Protein AF-X0Z2T3-F1 (afdb_monomer_lite)

pLDDT: mean 87.44, std 9.79, range [58.34, 98.25]

Structure (mmCIF, N/CA/C/O backbone):
data_AF-X0Z2T3-F1
#
_entry.id   AF-X0Z2T3-F1
#
loop_
_atom_site.group_PDB
_atom_site.id
_atom_site.type_symbol
_atom_site.label_atom_id
_atom_site.label_alt_id
_atom_site.label_comp_id
_atom_site.label_asym_id
_atom_site.label_entity_id
_atom_site.label_seq_id
_atom_site.pdbx_PDB_ins_code
_atom_site.Cartn_x
_atom_site.Cartn_y
_atom_site.Cartn_z
_atom_site.occupancy
_atom_site.B_iso_or_equiv
_atom_site.auth_seq_id
_atom_site.auth_comp_id
_atom_site.auth_asym_id
_atom_site.auth_atom_id
_atom_site.pdbx_PDB_model_num
ATOM 1 N N . MET A 1 1 ? -7.473 -2.902 18.446 1.00 95.62 1 MET A N 1
ATOM 2 C CA . MET A 1 1 ? -6.682 -1.845 17.775 1.00 95.62 1 MET A CA 1
ATOM 3 C C . MET A 1 1 ? -7.451 -1.336 16.570 1.00 95.62 1 MET A C 1
ATOM 5 O O . MET A 1 1 ? -8.272 -2.078 16.034 1.00 95.62 1 MET A O 1
ATOM 9 N N . ARG A 1 2 ? -7.190 -0.101 16.152 1.00 97.69 2 ARG A N 1
ATOM 10 C CA . ARG A 1 2 ? -7.577 0.444 14.850 1.00 97.69 2 ARG A CA 1
ATOM 11 C C . ARG A 1 2 ? -6.472 0.128 13.848 1.00 97.69 2 ARG A C 1
ATOM 13 O O . ARG A 1 2 ? -5.344 0.575 14.030 1.00 97.69 2 ARG A O 1
ATOM 20 N N . ILE A 1 3 ? -6.790 -0.625 12.803 1.00 98.00 3 ILE A N 1
ATOM 21 C CA . ILE A 1 3 ? -5.827 -1.059 11.787 1.00 98.00 3 ILE A CA 1
ATOM 22 C C . ILE A 1 3 ? -6.248 -0.506 10.432 1.00 98.00 3 ILE A C 1
ATOM 24 O O . ILE A 1 3 ? -7.386 -0.692 10.007 1.00 98.00 3 ILE A O 1
ATOM 28 N N . TYR A 1 4 ? -5.328 0.156 9.742 1.00 97.69 4 TYR A N 1
ATOM 29 C CA . TYR A 1 4 ? -5.507 0.581 8.360 1.00 97.69 4 TYR A CA 1
ATOM 30 C C . TYR A 1 4 ? -4.860 -0.435 7.417 1.00 97.69 4 TYR A C 1
ATOM 32 O O . TYR A 1 4 ? -3.706 -0.814 7.621 1.00 97.69 4 TYR A O 1
ATOM 40 N N . ILE A 1 5 ? -5.570 -0.836 6.363 1.00 97.06 5 ILE A N 1
ATOM 41 C CA . ILE A 1 5 ? -5.018 -1.654 5.275 1.00 97.06 5 ILE A CA 1
ATOM 42 C C . ILE A 1 5 ? -5.123 -0.873 3.966 1.00 97.06 5 ILE A C 1
ATOM 44 O O . ILE A 1 5 ? -6.210 -0.432 3.585 1.00 97.06 5 ILE A O 1
ATOM 48 N N . GLY A 1 6 ? -4.005 -0.722 3.264 1.00 95.50 6 GLY A N 1
ATOM 49 C CA . GLY A 1 6 ? -3.945 -0.126 1.931 1.00 95.50 6 GLY A CA 1
ATOM 50 C C . GLY A 1 6 ? -3.169 -0.989 0.941 1.00 95.50 6 GLY A C 1
ATOM 51 O O . GLY A 1 6 ? -2.522 -1.969 1.310 1.00 95.50 6 GLY A O 1
ATOM 52 N N . GLY A 1 7 ? -3.215 -0.593 -0.329 1.00 93.50 7 GLY A N 1
ATOM 53 C CA . GLY A 1 7 ? -2.545 -1.286 -1.424 1.00 93.50 7 GLY A CA 1
ATOM 54 C C . GLY A 1 7 ? -3.505 -1.719 -2.528 1.00 93.50 7 GLY A C 1
ATOM 55 O O . GLY A 1 7 ? -4.579 -1.134 -2.729 1.00 93.50 7 GLY A O 1
ATOM 56 N N . ASP A 1 8 ? -3.084 -2.742 -3.263 1.00 90.25 8 ASP A N 1
ATOM 57 C CA . ASP A 1 8 ? -3.800 -3.268 -4.419 1.00 90.25 8 ASP A CA 1
ATOM 58 C C . ASP A 1 8 ? -4.840 -4.342 -4.040 1.00 90.25 8 ASP A C 1
ATOM 60 O O . ASP A 1 8 ? -5.330 -4.416 -2.912 1.00 90.25 8 ASP A O 1
ATOM 64 N N . SER A 1 9 ? -5.210 -5.180 -5.006 1.00 87.94 9 SER A N 1
ATOM 65 C CA . SER A 1 9 ? -6.109 -6.315 -4.815 1.00 87.94 9 SER A CA 1
ATOM 66 C C . SER A 1 9 ? -5.721 -7.259 -3.675 1.00 87.94 9 SER A C 1
ATOM 68 O O . SER A 1 9 ? -6.614 -7.803 -3.034 1.00 87.94 9 SER A O 1
ATOM 70 N N . TRP A 1 10 ? -4.431 -7.450 -3.382 1.00 89.75 10 TRP A N 1
ATOM 71 C CA . TRP A 1 10 ? -4.002 -8.394 -2.342 1.00 89.75 10 TRP A CA 1
ATOM 72 C C . TRP A 1 10 ? -4.483 -7.985 -0.947 1.00 89.75 10 TRP A C 1
ATOM 74 O O . TRP A 1 10 ? -4.789 -8.844 -0.121 1.00 89.75 10 TRP A O 1
ATOM 84 N N . GLY A 1 11 ? -4.638 -6.681 -0.703 1.00 90.38 11 GLY A N 1
ATOM 85 C CA . GLY A 1 11 ? -5.207 -6.177 0.545 1.00 90.38 11 GLY A CA 1
ATOM 86 C C . GLY A 1 11 ? -6.725 -6.341 0.655 1.00 90.38 11 GLY A C 1
ATOM 87 O O . GLY A 1 11 ? -7.266 -6.166 1.743 1.00 90.38 11 GLY A O 1
ATOM 88 N N . GLN A 1 12 ? -7.431 -6.670 -0.433 1.00 88.19 12 GLN A N 1
ATOM 89 C CA . GLN A 1 12 ? -8.888 -6.863 -0.431 1.00 88.19 12 GLN A CA 1
ATOM 90 C C . GLN A 1 12 ? -9.332 -8.304 -0.151 1.00 88.19 12 GLN A C 1
ATOM 92 O O . GLN A 1 12 ? -10.519 -8.527 0.085 1.00 88.19 12 GLN A O 1
ATOM 97 N N . GLY A 1 13 ? -8.407 -9.265 -0.193 1.00 86.50 13 GLY A N 1
ATOM 98 C CA . GLY A 1 13 ? -8.746 -10.686 -0.214 1.00 86.50 13 GLY A CA 1
ATOM 99 C C . GLY A 1 13 ? -9.302 -11.129 -1.570 1.00 86.50 13 GLY A C 1
ATOM 100 O O . GLY A 1 13 ? -9.019 -10.511 -2.587 1.00 86.50 13 GLY A O 1
ATOM 101 N N . GLU A 1 14 ? -10.084 -12.203 -1.582 1.00 83.12 14 GLU A N 1
ATOM 102 C CA . GLU A 1 14 ? -10.762 -12.717 -2.773 1.00 83.12 14 GLU A CA 1
ATOM 103 C C . GLU A 1 14 ? -12.132 -12.048 -2.910 1.00 83.12 14 GLU A C 1
ATOM 105 O O . GLU A 1 14 ? -12.938 -12.051 -1.969 1.00 83.12 14 GLU A O 1
ATOM 110 N N . TRP A 1 15 ? -12.406 -11.479 -4.082 1.00 73.94 15 TRP A N 1
ATOM 111 C CA . TRP A 1 15 ? -13.695 -10.871 -4.396 1.00 73.94 15 TRP A CA 1
ATOM 112 C C . TRP A 1 15 ? -14.372 -11.622 -5.541 1.00 73.94 15 TRP A C 1
ATOM 114 O O . TRP A 1 15 ? -13.766 -11.938 -6.564 1.00 73.94 15 TRP A O 1
ATOM 124 N N . GLY A 1 16 ? -15.662 -11.891 -5.361 1.00 71.56 16 GLY A N 1
ATOM 125 C CA . GLY A 1 16 ? -16.493 -12.471 -6.402 1.00 71.56 16 GLY A CA 1
ATOM 126 C C . GLY A 1 16 ? -16.801 -11.481 -7.526 1.00 71.56 16 GLY A C 1
ATO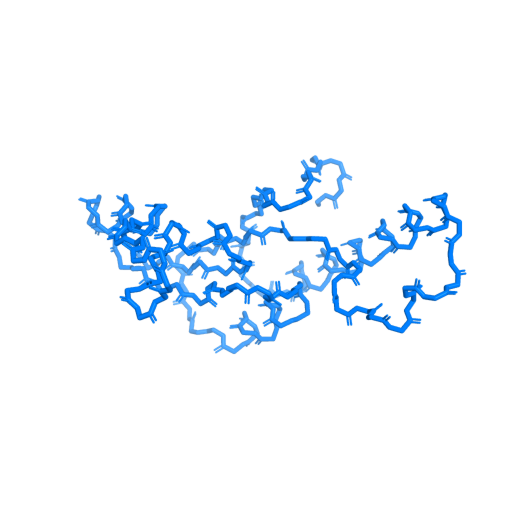M 127 O O . GLY A 1 16 ? -16.709 -10.263 -7.353 1.00 71.56 16 GLY A O 1
ATOM 128 N N . ASN A 1 17 ? -17.234 -12.016 -8.664 1.00 69.00 17 ASN A N 1
ATOM 129 C CA . ASN A 1 17 ? -17.932 -11.264 -9.702 1.00 69.00 17 ASN A CA 1
ATOM 130 C C . ASN A 1 17 ? -19.353 -11.838 -9.823 1.00 69.00 17 ASN A C 1
ATOM 132 O O . ASN A 1 17 ? -19.600 -12.658 -10.713 1.00 69.00 17 ASN A O 1
ATOM 136 N N . PRO A 1 18 ? -20.264 -11.486 -8.892 1.00 63.28 18 PRO A N 1
ATOM 137 C CA . PRO A 1 18 ? -21.595 -12.091 -8.827 1.00 63.28 18 PRO A CA 1
ATOM 138 C C . PRO A 1 18 ? -22.423 -11.819 -10.089 1.00 63.28 18 PRO A C 1
ATOM 140 O O . PRO A 1 18 ? -23.267 -12.634 -10.442 1.00 63.28 18 PRO A O 1
ATOM 143 N N . ASP A 1 19 ? -22.119 -10.728 -10.796 1.00 72.44 19 ASP A N 1
ATOM 144 C CA . ASP A 1 19 ? -22.798 -10.310 -12.024 1.00 72.44 19 ASP A CA 1
ATOM 145 C C . ASP A 1 19 ? -22.047 -10.745 -13.305 1.00 72.44 19 ASP A C 1
ATOM 147 O O . ASP A 1 19 ? -22.401 -10.343 -14.414 1.00 72.44 19 ASP A O 1
ATOM 151 N N . GLY A 1 20 ? -20.975 -11.537 -13.171 1.00 72.00 20 GLY A N 1
ATOM 152 C CA . GLY A 1 20 ? -20.149 -12.012 -14.283 1.00 72.00 20 GLY A CA 1
ATOM 153 C C . GLY A 1 20 ? -20.676 -13.289 -14.953 1.00 72.00 20 GLY A C 1
ATOM 154 O O . GLY A 1 20 ? -21.405 -14.054 -14.324 1.00 72.00 20 GLY A O 1
ATOM 155 N N . PRO A 1 21 ? -20.253 -13.578 -16.201 1.00 70.19 21 PRO A N 1
ATOM 156 C CA . PRO A 1 21 ? -20.703 -14.753 -16.959 1.00 70.19 21 PRO A CA 1
ATOM 157 C C . PRO A 1 21 ? -20.369 -16.095 -16.284 1.00 70.19 21 PRO A C 1
ATOM 159 O O . PRO A 1 21 ? -21.077 -17.071 -16.507 1.00 70.19 21 PRO A O 1
ATOM 162 N N . ASP A 1 22 ? -19.343 -16.121 -15.427 1.00 71.81 22 ASP A N 1
ATOM 163 C CA . ASP A 1 22 ? -18.898 -17.313 -14.694 1.00 71.81 22 ASP A CA 1
ATOM 164 C C . ASP A 1 22 ? -19.356 -17.339 -13.219 1.00 71.81 22 ASP A C 1
ATOM 166 O O . ASP A 1 22 ? -18.961 -18.237 -12.476 1.00 71.81 22 ASP A O 1
ATOM 170 N N . SER A 1 23 ? -20.150 -16.347 -12.778 1.00 63.16 23 SER A N 1
ATOM 171 C CA . SER A 1 23 ? -20.721 -16.205 -11.423 1.00 63.16 23 SER A CA 1
ATOM 172 C C . SER A 1 23 ? -19.827 -16.759 -10.297 1.00 63.16 23 SER A C 1
ATOM 174 O O . SER A 1 23 ? -20.212 -17.670 -9.562 1.00 63.16 23 SER A O 1
ATOM 176 N N . TYR A 1 24 ? -18.601 -16.246 -10.168 1.00 65.50 24 TYR A N 1
ATOM 177 C CA . TYR A 1 24 ? -17.711 -16.630 -9.071 1.00 65.50 24 TYR A CA 1
ATOM 178 C C . TYR A 1 24 ? -18.120 -15.864 -7.811 1.00 65.50 24 TYR A C 1
ATOM 180 O O . TYR A 1 24 ? -18.014 -14.639 -7.770 1.00 65.50 24 TYR A O 1
ATOM 188 N N . SER A 1 25 ? -18.614 -16.572 -6.794 1.00 66.25 25 SER A N 1
ATOM 189 C CA . SER A 1 25 ? -19.219 -15.971 -5.597 1.00 66.25 25 SER A CA 1
ATOM 190 C C . SER A 1 25 ? -18.362 -16.082 -4.335 1.00 66.25 25 SER A C 1
ATOM 192 O O . SER A 1 25 ? -18.870 -15.844 -3.238 1.00 66.25 25 SER A O 1
ATOM 194 N N . VAL A 1 26 ? -17.089 -16.477 -4.441 1.00 65.62 26 VAL A N 1
ATOM 195 C CA . VAL A 1 26 ? -16.228 -16.542 -3.255 1.00 65.62 26 VAL A CA 1
ATOM 196 C C . VAL A 1 26 ? -15.870 -15.120 -2.850 1.00 65.62 26 VAL A C 1
ATOM 198 O O . VAL A 1 26 ? -15.126 -14.423 -3.534 1.00 65.62 26 VAL A O 1
ATOM 201 N N . VAL A 1 27 ? -16.433 -14.692 -1.727 1.00 75.31 27 VAL A N 1
ATOM 202 C CA . VAL A 1 27 ? -16.095 -13.431 -1.075 1.00 75.31 27 VAL A CA 1
ATOM 203 C C . VAL A 1 27 ? -15.394 -13.783 0.227 1.00 75.31 27 VAL A C 1
ATOM 205 O O . VAL A 1 27 ? -16.025 -14.260 1.168 1.00 75.31 27 VAL A O 1
ATOM 208 N N . HIS A 1 28 ? -14.084 -13.562 0.282 1.00 81.31 28 HIS A N 1
ATOM 209 C CA . HIS A 1 28 ? -13.291 -13.722 1.495 1.00 81.31 28 HIS A CA 1
ATOM 210 C C . HIS A 1 28 ? -12.366 -12.519 1.645 1.00 81.31 28 HIS A C 1
ATOM 212 O O . HIS A 1 28 ? -11.437 -12.349 0.862 1.00 81.31 28 HIS A O 1
ATOM 218 N N . ARG A 1 29 ? -12.566 -11.702 2.686 1.00 87.44 29 ARG A N 1
ATOM 219 C CA . ARG A 1 29 ? -11.837 -10.429 2.869 1.00 87.44 29 ARG A CA 1
ATOM 220 C C . ARG A 1 29 ? -10.380 -10.604 3.321 1.00 87.44 29 ARG A C 1
ATOM 222 O O . ARG A 1 29 ? -9.688 -9.631 3.607 1.00 87.44 29 ARG A O 1
ATOM 229 N N . GLY A 1 30 ? -9.886 -11.840 3.387 1.00 91.19 30 GLY A N 1
ATOM 230 C CA . GLY A 1 30 ? -8.474 -12.120 3.631 1.00 91.19 30 GLY A CA 1
ATOM 231 C C . GLY A 1 30 ? -8.037 -11.682 5.024 1.00 91.19 30 GLY A C 1
ATOM 232 O O . GLY A 1 30 ? -8.710 -11.950 6.019 1.00 91.19 30 GLY A O 1
ATOM 233 N N . LEU A 1 31 ? -6.910 -10.970 5.065 1.00 93.38 31 LEU A N 1
ATOM 234 C CA . LEU A 1 31 ? -6.342 -10.403 6.286 1.00 93.38 31 LEU A CA 1
ATOM 235 C C . LEU A 1 31 ? -7.335 -9.497 7.028 1.00 93.38 31 LEU A C 1
ATOM 237 O O . LEU A 1 31 ? -7.346 -9.490 8.253 1.00 93.38 31 LEU A O 1
ATOM 241 N N . GLU A 1 32 ? -8.186 -8.762 6.309 1.00 95.19 32 GLU A N 1
ATOM 242 C CA . GLU A 1 32 ? -9.200 -7.920 6.942 1.00 95.19 32 GLU A CA 1
ATOM 243 C C . GLU A 1 32 ? -10.183 -8.747 7.776 1.00 95.19 32 GLU A C 1
ATOM 245 O O . GLU A 1 32 ? -10.446 -8.378 8.917 1.00 95.19 32 GLU A O 1
ATOM 250 N N . GLN A 1 33 ? -10.687 -9.870 7.244 1.00 94.19 33 GLN A N 1
ATOM 251 C CA . GLN A 1 33 ? -11.609 -10.733 7.992 1.00 94.19 33 GLN A CA 1
ATOM 252 C C . GLN A 1 33 ? -10.921 -11.312 9.226 1.00 94.19 33 GLN A C 1
ATOM 254 O O . GLN A 1 33 ? -11.455 -11.207 10.322 1.00 94.19 33 GLN A O 1
ATOM 259 N N . PHE A 1 34 ? -9.704 -11.836 9.054 1.00 95.25 34 PHE A N 1
ATOM 260 C CA . PHE A 1 34 ? -8.916 -12.393 10.151 1.00 95.25 34 PHE A CA 1
ATOM 261 C C . PHE A 1 34 ? -8.718 -11.390 11.302 1.00 95.25 34 PHE A C 1
ATOM 263 O O . PHE A 1 34 ? -8.918 -11.735 12.461 1.00 95.25 34 PHE A O 1
ATOM 270 N N . LEU A 1 35 ? -8.368 -10.135 10.995 1.00 96.44 35 LEU A N 1
ATOM 271 C CA . LEU A 1 35 ? -8.158 -9.099 12.014 1.00 96.44 35 LEU A CA 1
ATOM 272 C C . LEU A 1 35 ? -9.467 -8.659 12.688 1.00 96.44 35 LEU A C 1
ATOM 274 O O . LEU A 1 35 ? -9.464 -8.340 13.876 1.00 96.44 35 LEU A O 1
ATOM 278 N N . ILE A 1 36 ? -10.579 -8.627 11.947 1.00 96.56 36 ILE A N 1
ATOM 279 C CA . ILE A 1 36 ? -11.906 -8.349 12.519 1.00 96.56 36 ILE A CA 1
ATOM 280 C C . ILE A 1 36 ? -12.311 -9.470 13.482 1.00 96.56 36 ILE A C 1
ATOM 282 O O . ILE A 1 36 ? -12.771 -9.179 14.586 1.00 96.56 36 ILE A O 1
ATOM 286 N N . ASP A 1 37 ? -12.106 -10.728 13.089 1.00 96.69 37 ASP A N 1
ATOM 287 C CA . ASP A 1 37 ? -12.433 -11.901 13.906 1.00 96.69 37 ASP A CA 1
ATOM 288 C C . ASP A 1 37 ? -11.593 -11.951 15.197 1.00 96.69 37 ASP A C 1
ATOM 290 O O . ASP A 1 37 ? -12.081 -12.408 16.229 1.00 96.69 37 ASP A O 1
ATOM 294 N N . ASP A 1 38 ? -10.377 -11.393 15.176 1.00 98.00 38 ASP A N 1
ATOM 295 C CA . ASP A 1 38 ? -9.511 -11.198 16.354 1.00 98.00 38 ASP A CA 1
ATOM 296 C C . ASP A 1 38 ? -9.887 -9.957 17.204 1.00 98.00 38 ASP A C 1
ATOM 298 O O . ASP A 1 38 ? -9.185 -9.561 18.137 1.00 98.00 38 ASP A O 1
ATOM 302 N N . GLY A 1 39 ? -11.015 -9.302 16.904 1.00 98.06 39 GLY A N 1
ATOM 303 C CA . GLY A 1 39 ? -11.556 -8.191 17.692 1.00 98.06 39 GLY A CA 1
ATOM 304 C C . GLY A 1 39 ? -10.923 -6.828 17.396 1.00 98.06 39 GLY A C 1
ATOM 305 O O . GLY A 1 39 ? -10.899 -5.948 18.265 1.00 98.06 39 GLY A O 1
ATOM 306 N N . HIS A 1 40 ? -10.373 -6.620 16.198 1.00 98.25 40 HIS A N 1
ATOM 307 C CA . HIS A 1 40 ? -9.846 -5.322 15.769 1.00 98.25 40 HIS A CA 1
ATOM 308 C C . HIS A 1 40 ? -10.832 -4.532 14.898 1.00 98.25 40 HIS A C 1
ATOM 310 O O . HIS A 1 40 ? -11.663 -5.083 14.181 1.00 98.25 40 HIS A O 1
ATOM 316 N N . THR A 1 41 ? -10.696 -3.205 14.914 1.00 98.00 41 THR A N 1
ATOM 317 C CA . THR A 1 41 ? -11.412 -2.309 14.002 1.00 98.00 41 THR A CA 1
ATOM 318 C C . THR A 1 41 ? -10.547 -2.085 12.771 1.00 98.00 41 THR A C 1
ATOM 320 O O . THR A 1 41 ? -9.463 -1.515 12.887 1.00 98.00 41 THR A O 1
ATOM 323 N N . VAL A 1 42 ? -11.012 -2.508 11.595 1.00 97.44 42 VAL A N 1
ATOM 324 C CA . VAL A 1 42 ? -10.223 -2.443 10.357 1.00 97.44 42 VAL A CA 1
ATOM 325 C C . VAL A 1 42 ? -10.811 -1.436 9.370 1.00 97.44 42 VAL A C 1
ATOM 327 O O . VAL A 1 42 ? -11.983 -1.518 9.005 1.00 97.44 42 VAL A O 1
ATOM 330 N N . THR A 1 43 ? -9.972 -0.515 8.896 1.00 97.25 43 THR A N 1
ATOM 331 C CA . THR A 1 43 ? -10.253 0.385 7.773 1.00 97.25 43 THR A CA 1
ATOM 332 C C . THR A 1 43 ? -9.486 -0.109 6.551 1.00 97.25 43 THR A C 1
ATOM 334 O O . THR A 1 43 ? -8.299 0.176 6.398 1.00 97.25 43 THR A O 1
ATOM 337 N N . ASN A 1 44 ? -10.150 -0.844 5.658 1.00 95.75 44 ASN A N 1
ATOM 338 C CA . ASN A 1 44 ? -9.525 -1.326 4.428 1.00 95.75 44 ASN A CA 1
ATOM 339 C C . ASN A 1 44 ? -9.819 -0.393 3.248 1.00 95.75 44 ASN A C 1
ATOM 341 O O . ASN A 1 44 ? -10.954 -0.268 2.778 1.00 95.75 44 ASN A O 1
ATOM 345 N N . LYS A 1 45 ? -8.778 0.276 2.756 1.00 95.25 45 LYS A N 1
ATOM 346 C CA . LYS A 1 45 ? -8.819 1.137 1.568 1.00 95.25 45 LYS A CA 1
ATOM 347 C C . LYS A 1 45 ? -8.168 0.479 0.354 1.00 95.25 45 LYS A C 1
ATOM 349 O O . LYS A 1 45 ? -8.066 1.128 -0.689 1.00 95.25 45 LYS A O 1
ATOM 354 N N . SER A 1 46 ? -7.770 -0.786 0.438 1.00 92.50 46 SER A N 1
ATOM 355 C CA . SER A 1 46 ? -7.194 -1.523 -0.689 1.00 92.50 46 SER A CA 1
ATOM 356 C C . SER A 1 46 ? -8.209 -1.665 -1.829 1.00 92.50 46 SER A C 1
ATOM 358 O O . SER A 1 46 ? -9.414 -1.793 -1.586 1.00 92.50 46 SER A O 1
ATOM 360 N N . ARG A 1 47 ? -7.758 -1.589 -3.086 1.00 86.62 47 ARG A N 1
ATOM 361 C CA . ARG A 1 47 ? -8.609 -1.796 -4.276 1.00 86.62 47 ARG A CA 1
ATOM 362 C C . ARG A 1 47 ? -7.838 -2.474 -5.402 1.00 86.62 47 ARG A C 1
ATOM 364 O O . ARG A 1 47 ? -6.665 -2.173 -5.609 1.00 86.62 47 ARG A O 1
ATOM 371 N N . SER A 1 48 ? -8.525 -3.295 -6.192 1.00 80.56 48 SER A N 1
ATOM 372 C CA . SER A 1 48 ? -7.995 -3.810 -7.451 1.00 80.56 48 SER A CA 1
ATOM 373 C C . SER A 1 48 ? -7.493 -2.666 -8.335 1.00 80.56 48 SER A C 1
ATOM 375 O O . SER A 1 48 ? -8.029 -1.553 -8.341 1.00 80.56 48 SER A O 1
ATOM 377 N N . SER A 1 49 ? -6.398 -2.928 -9.043 1.00 70.06 49 SER A N 1
ATOM 378 C CA . SER A 1 49 ? -5.753 -1.964 -9.937 1.00 70.06 49 SER A CA 1
ATOM 379 C C . SER A 1 49 ? -5.263 -0.659 -9.292 1.00 70.06 49 SER A C 1
ATOM 381 O O . SER A 1 49 ? -4.832 0.234 -10.023 1.00 70.06 49 SER A O 1
ATOM 383 N N . LYS A 1 50 ? -5.256 -0.524 -7.957 1.00 79.44 50 LYS A N 1
ATOM 384 C CA . LYS A 1 50 ? -4.533 0.578 -7.308 1.00 79.44 50 LYS A CA 1
ATOM 385 C C . LYS A 1 50 ? -3.035 0.355 -7.417 1.00 79.44 50 LYS A C 1
ATOM 387 O O . LYS A 1 50 ? -2.548 -0.731 -7.129 1.00 79.44 50 LYS A O 1
ATOM 392 N N . GLY A 1 51 ? -2.324 1.392 -7.840 1.00 87.81 51 GLY A N 1
ATOM 393 C CA . GLY A 1 51 ? -0.881 1.460 -7.698 1.00 87.81 51 GLY A CA 1
ATOM 394 C C . GLY A 1 51 ? -0.452 2.074 -6.368 1.00 87.81 51 GLY A C 1
ATOM 395 O O . GLY A 1 51 ? -1.267 2.415 -5.498 1.00 87.81 51 GLY A O 1
ATOM 396 N N . ASN A 1 52 ? 0.859 2.201 -6.221 1.00 90.62 52 ASN A N 1
ATOM 397 C CA . ASN A 1 52 ? 1.508 2.701 -5.018 1.00 90.62 52 ASN A CA 1
ATOM 398 C C . ASN A 1 52 ? 1.212 4.196 -4.802 1.00 90.62 52 ASN A C 1
ATOM 400 O O . ASN A 1 52 ? 0.970 4.610 -3.670 1.00 90.62 52 ASN A O 1
ATOM 404 N N . GLY A 1 53 ? 1.121 4.996 -5.871 1.00 90.38 53 GLY A N 1
ATOM 405 C CA . GLY A 1 53 ? 0.792 6.425 -5.796 1.00 90.38 53 GLY A CA 1
ATOM 406 C C . GLY A 1 53 ? -0.570 6.680 -5.148 1.00 90.38 53 GLY A C 1
ATOM 407 O O . GLY A 1 53 ? -0.651 7.340 -4.118 1.00 90.38 53 GLY A O 1
ATOM 408 N N . LYS A 1 54 ? -1.629 6.038 -5.659 1.00 90.44 54 LYS A N 1
ATOM 409 C CA . LYS A 1 54 ? -2.976 6.141 -5.061 1.00 90.44 54 LYS A CA 1
ATOM 410 C C . LYS A 1 54 ? -3.034 5.628 -3.621 1.00 90.44 54 LYS A C 1
ATOM 412 O O . LYS A 1 54 ? -3.887 6.055 -2.848 1.00 90.44 54 LYS A O 1
ATOM 417 N N . THR A 1 55 ? -2.179 4.667 -3.275 1.00 92.88 55 THR A N 1
ATOM 418 C CA . THR A 1 55 ? -2.078 4.153 -1.905 1.00 92.88 55 THR A CA 1
ATOM 419 C C . THR A 1 55 ? -1.462 5.193 -0.973 1.00 92.88 55 THR A C 1
ATOM 421 O O . THR A 1 55 ? -1.963 5.374 0.133 1.00 92.88 55 THR A O 1
ATOM 424 N N . TYR A 1 56 ? -0.432 5.911 -1.431 1.00 93.81 56 TYR A N 1
ATOM 425 C CA . TYR A 1 56 ? 0.150 7.033 -0.696 1.00 93.81 56 TYR A CA 1
ATOM 426 C C . TYR A 1 56 ? -0.869 8.154 -0.459 1.00 93.81 56 TYR A C 1
ATOM 428 O O . TYR A 1 56 ? -1.014 8.597 0.676 1.00 93.81 56 TYR A O 1
ATOM 436 N N . ASP A 1 57 ? -1.612 8.565 -1.489 1.00 92.75 57 ASP A N 1
ATOM 437 C CA . ASP A 1 57 ? -2.579 9.666 -1.364 1.00 92.75 57 ASP A CA 1
ATOM 438 C C . ASP A 1 57 ? -3.635 9.363 -0.284 1.00 92.75 57 ASP A C 1
ATOM 440 O O . ASP A 1 57 ? -3.918 10.181 0.585 1.00 92.75 57 ASP A O 1
ATOM 444 N N . LEU A 1 58 ? -4.146 8.127 -0.261 1.00 92.38 58 LEU A N 1
ATOM 445 C CA . LEU A 1 58 ? -5.125 7.683 0.737 1.00 92.38 58 LEU A CA 1
ATOM 446 C C . LEU A 1 58 ? -4.552 7.504 2.144 1.00 92.38 58 LEU A C 1
ATOM 448 O O . LEU A 1 58 ? -5.323 7.469 3.104 1.00 92.38 58 LEU A O 1
ATOM 452 N N . LEU A 1 59 ? -3.241 7.309 2.267 1.00 93.62 59 LEU A N 1
ATOM 453 C CA . LEU A 1 59 ? -2.551 7.275 3.552 1.00 93.62 59 LEU A CA 1
ATOM 454 C C . LEU A 1 59 ? -2.320 8.681 4.097 1.00 93.62 59 LEU A C 1
ATOM 456 O O . LEU A 1 59 ? -2.474 8.893 5.295 1.00 93.62 59 LEU A O 1
ATOM 460 N N . ALA A 1 60 ? -1.974 9.631 3.228 1.00 92.44 60 ALA A N 1
ATOM 461 C CA . ALA A 1 60 ? -1.765 11.025 3.607 1.00 92.44 60 ALA A CA 1
ATOM 462 C C . ALA A 1 60 ? -3.047 11.677 4.159 1.00 92.44 60 ALA A C 1
ATOM 464 O O . ALA A 1 60 ? -2.969 12.578 4.989 1.00 92.44 60 ALA A O 1
ATOM 465 N N . GLU A 1 61 ? -4.213 11.192 3.727 1.00 92.81 61 GLU A N 1
ATOM 466 C CA . GLU A 1 61 ? -5.539 11.621 4.193 1.00 92.81 61 GLU A CA 1
ATOM 467 C C . GLU A 1 61 ? -6.141 10.700 5.271 1.00 92.81 61 GLU A C 1
ATOM 469 O O . GLU A 1 61 ? -7.292 10.883 5.671 1.00 92.81 61 GLU A O 1
ATOM 474 N N . ALA A 1 62 ? -5.419 9.666 5.712 1.00 92.88 62 ALA A N 1
ATOM 475 C CA . ALA A 1 62 ? -5.961 8.703 6.660 1.00 92.88 62 ALA A CA 1
ATOM 476 C C . ALA A 1 62 ? -6.078 9.302 8.068 1.00 92.88 62 ALA A C 1
ATOM 478 O O . ALA A 1 62 ? -5.150 9.931 8.575 1.00 92.88 62 ALA A O 1
ATOM 479 N N . ASP A 1 63 ? -7.195 9.006 8.738 1.00 93.62 63 ASP A N 1
ATOM 480 C CA . ASP A 1 63 ? -7.312 9.203 10.183 1.00 93.62 63 ASP A CA 1
ATOM 481 C C . ASP A 1 63 ? -6.231 8.406 10.930 1.00 93.62 63 ASP A C 1
ATOM 483 O O . ASP A 1 63 ? -5.693 7.423 10.419 1.00 93.62 63 ASP A O 1
ATOM 487 N N . GLU A 1 64 ? -5.967 8.764 12.185 1.00 95.44 64 GLU A N 1
ATOM 488 C CA . GLU A 1 64 ? -4.995 8.058 13.021 1.00 95.44 64 GLU A CA 1
ATOM 489 C C . GLU A 1 64 ? -5.406 6.595 13.290 1.00 95.44 64 GLU A C 1
ATOM 491 O O . GLU A 1 64 ? -6.528 6.311 13.702 1.00 95.44 64 GLU A O 1
ATOM 496 N N . HIS A 1 65 ? -4.498 5.647 13.069 1.00 97.25 65 HIS A N 1
ATOM 497 C CA . HIS A 1 65 ? -4.650 4.223 13.376 1.00 97.25 65 HIS A CA 1
ATOM 498 C C . HIS A 1 65 ? -3.441 3.742 14.188 1.00 97.25 65 HIS A C 1
ATOM 500 O O . HIS A 1 65 ? -2.352 4.302 14.074 1.00 97.25 65 HIS A O 1
ATOM 506 N N . ASP A 1 66 ? -3.619 2.676 14.970 1.00 97.00 66 ASP A N 1
ATOM 507 C CA . ASP A 1 66 ? -2.538 2.082 15.768 1.00 97.00 66 ASP A CA 1
ATOM 508 C C . ASP A 1 66 ? -1.504 1.384 14.868 1.00 97.00 66 ASP A C 1
ATOM 510 O O . ASP A 1 66 ? -0.312 1.338 15.170 1.00 97.00 66 ASP A O 1
ATOM 514 N N . VAL A 1 67 ? -1.977 0.808 13.756 1.00 96.81 67 VAL A N 1
ATOM 515 C CA . VAL A 1 67 ? -1.170 0.036 12.807 1.00 96.81 67 VAL A CA 1
ATOM 516 C C . VAL A 1 67 ? -1.603 0.356 11.381 1.00 96.81 67 VAL A C 1
ATOM 518 O O . VAL A 1 67 ? -2.795 0.359 11.073 1.00 96.81 67 VAL A O 1
ATOM 521 N N . TYR A 1 68 ? -0.627 0.547 10.494 1.00 97.56 68 TYR A N 1
ATOM 522 C CA . TYR A 1 68 ? -0.836 0.699 9.055 1.00 97.56 68 TYR A CA 1
ATOM 523 C C . TYR A 1 68 ? -0.149 -0.449 8.325 1.00 97.56 68 TYR A C 1
ATOM 525 O O . TYR A 1 68 ? 1.057 -0.642 8.477 1.00 97.56 68 TYR A O 1
ATOM 533 N N . ILE A 1 69 ? -0.906 -1.206 7.535 1.00 96.69 69 ILE A N 1
ATOM 534 C CA . ILE A 1 69 ? -0.423 -2.328 6.726 1.00 96.69 69 ILE A CA 1
ATOM 535 C C . ILE A 1 69 ? -0.615 -1.976 5.255 1.00 96.69 69 ILE A C 1
ATOM 537 O O . ILE A 1 69 ? -1.724 -1.643 4.838 1.00 96.69 69 ILE A O 1
ATOM 541 N N . ILE A 1 70 ? 0.450 -2.062 4.461 1.00 95.75 70 ILE A N 1
ATOM 542 C CA . ILE A 1 70 ? 0.427 -1.705 3.043 1.00 95.75 70 ILE A CA 1
ATOM 543 C C . ILE A 1 70 ? 0.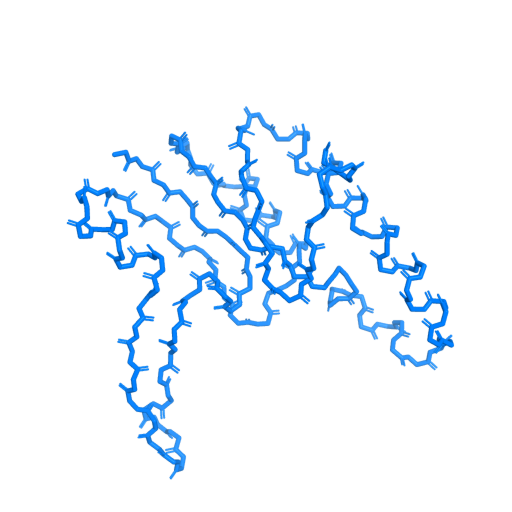912 -2.861 2.192 1.00 95.75 70 ILE A C 1
ATOM 545 O O . ILE A 1 70 ? 2.048 -3.310 2.329 1.00 95.75 70 ILE A O 1
ATOM 549 N N . PHE A 1 71 ? 0.052 -3.311 1.284 1.00 94.44 71 PHE A N 1
ATOM 550 C CA . PHE A 1 71 ? 0.414 -4.264 0.246 1.00 94.44 71 PHE A CA 1
ATOM 551 C C . PHE A 1 71 ? 1.102 -3.529 -0.906 1.00 94.44 71 PHE A C 1
ATOM 553 O O . PHE A 1 71 ? 0.462 -2.818 -1.683 1.00 94.44 71 PHE A O 1
ATOM 560 N N . GLN A 1 72 ? 2.419 -3.706 -0.998 1.00 92.00 72 GLN A N 1
ATOM 561 C CA . GLN A 1 72 ? 3.256 -3.202 -2.080 1.00 92.00 72 GLN A CA 1
ATOM 562 C C . GLN A 1 72 ? 2.858 -3.867 -3.400 1.00 92.00 72 GLN A C 1
ATOM 564 O O . GLN A 1 72 ? 2.870 -5.097 -3.524 1.00 92.00 72 GLN A O 1
ATOM 569 N N . THR A 1 73 ? 2.589 -3.053 -4.416 1.00 91.62 73 THR A N 1
ATOM 570 C CA . THR A 1 73 ? 2.399 -3.528 -5.789 1.00 91.62 73 THR A CA 1
ATOM 571 C C . THR A 1 73 ? 3.544 -3.079 -6.693 1.00 91.62 73 THR A C 1
ATOM 573 O O . THR A 1 73 ? 4.474 -2.404 -6.256 1.00 91.62 73 THR A O 1
ATOM 576 N N . VAL A 1 74 ? 3.493 -3.458 -7.967 1.00 89.19 74 VAL A N 1
ATOM 577 C CA . VAL A 1 74 ? 4.488 -3.050 -8.968 1.00 89.19 74 VAL A CA 1
ATOM 578 C C . VAL A 1 74 ? 4.467 -1.526 -9.126 1.00 89.19 74 VAL A C 1
ATOM 580 O O . VAL A 1 74 ? 3.459 -0.962 -9.551 1.00 89.19 74 VAL A O 1
ATOM 583 N N . SER A 1 75 ? 5.579 -0.853 -8.831 1.00 87.81 75 SER A N 1
ATOM 584 C CA . SER A 1 75 ? 5.677 0.618 -8.860 1.00 87.81 75 SER A CA 1
ATOM 585 C C . SER A 1 75 ? 5.506 1.231 -10.253 1.00 87.81 75 SER A C 1
ATOM 587 O O . SER A 1 75 ? 5.056 2.369 -10.386 1.00 87.81 75 SER A O 1
ATOM 589 N N . LEU A 1 76 ? 5.794 0.473 -11.313 1.00 86.44 76 LEU A N 1
ATOM 590 C CA . LEU A 1 76 ? 5.502 0.884 -12.690 1.00 86.44 76 LEU A CA 1
ATOM 591 C C . LEU A 1 76 ? 4.004 0.918 -13.034 1.00 86.44 76 LEU A C 1
ATOM 593 O O . LEU A 1 76 ? 3.639 1.496 -14.056 1.00 86.44 76 LEU A O 1
ATOM 597 N N . ARG A 1 77 ? 3.124 0.345 -12.201 1.00 81.88 77 ARG A N 1
ATOM 598 C CA . ARG A 1 77 ? 1.672 0.305 -12.453 1.00 81.88 77 ARG A CA 1
ATOM 599 C C . ARG A 1 77 ? 1.059 1.700 -12.611 1.00 81.88 77 ARG A C 1
ATOM 601 O O . ARG A 1 77 ? 0.136 1.855 -13.403 1.00 81.88 77 ARG A O 1
ATOM 608 N N . ASP A 1 78 ? 1.582 2.698 -11.900 1.00 79.69 78 ASP A N 1
ATOM 609 C CA . ASP A 1 78 ? 1.104 4.087 -11.974 1.00 79.69 78 ASP A CA 1
ATOM 610 C C . ASP A 1 78 ? 1.671 4.870 -13.174 1.00 79.69 78 ASP A C 1
ATOM 612 O O . ASP A 1 78 ? 1.260 6.000 -13.419 1.00 79.69 78 ASP A O 1
ATOM 616 N N . ASN A 1 79 ? 2.597 4.285 -13.941 1.00 78.12 79 ASN A N 1
ATOM 617 C CA . ASN A 1 79 ? 3.347 4.953 -15.006 1.00 78.12 79 ASN A CA 1
ATOM 618 C C . ASN A 1 79 ? 3.134 4.252 -16.360 1.00 78.12 79 ASN A C 1
ATOM 620 O O . ASN A 1 79 ? 4.066 3.727 -16.969 1.00 78.12 79 ASN A O 1
ATOM 624 N N . LEU A 1 80 ? 1.882 4.236 -16.833 1.00 71.12 80 LEU A N 1
ATOM 625 C CA . LEU A 1 80 ? 1.461 3.504 -18.041 1.00 71.12 80 LEU A CA 1
ATOM 626 C C . LEU A 1 80 ? 2.130 3.996 -19.337 1.00 71.12 80 LEU A C 1
ATOM 628 O O . LEU A 1 80 ? 2.291 3.212 -20.269 1.00 71.12 80 LEU A O 1
ATOM 632 N N . GLU A 1 81 ? 2.577 5.254 -19.388 1.00 69.75 81 GLU A N 1
ATOM 633 C CA . GLU A 1 81 ? 3.277 5.837 -20.549 1.00 69.75 81 GLU A CA 1
ATOM 634 C C . GLU A 1 81 ? 4.597 5.127 -20.879 1.00 69.75 81 GLU A C 1
ATOM 636 O O . GLU A 1 81 ? 5.076 5.184 -22.008 1.00 69.75 81 GLU A O 1
ATOM 641 N N . TRP A 1 82 ? 5.165 4.404 -19.914 1.00 64.56 82 TRP A N 1
ATOM 642 C CA . TRP A 1 82 ? 6.404 3.659 -20.095 1.00 64.56 82 TRP A CA 1
ATOM 643 C C . TRP A 1 82 ? 6.200 2.314 -20.804 1.00 64.56 82 TRP A C 1
ATOM 645 O O . TRP A 1 82 ? 7.163 1.728 -21.279 1.00 64.56 82 TRP A O 1
ATOM 655 N N . GLN A 1 83 ? 4.974 1.809 -20.953 1.00 63.41 83 GLN A N 1
ATOM 656 C CA . GLN A 1 83 ? 4.747 0.469 -21.518 1.00 63.41 83 GLN A CA 1
ATOM 657 C C . GLN A 1 83 ? 5.214 0.307 -22.976 1.00 63.41 83 GLN A C 1
ATOM 659 O O . GLN A 1 83 ? 5.411 -0.818 -23.429 1.00 63.41 83 GLN A O 1
ATOM 664 N N . SER A 1 84 ? 5.416 1.405 -23.708 1.00 65.50 84 SER A N 1
ATOM 665 C CA . SER A 1 84 ? 5.739 1.391 -25.136 1.00 65.50 84 SER A CA 1
ATOM 666 C C . SER A 1 84 ? 7.236 1.460 -25.477 1.00 65.50 84 SER A C 1
ATOM 668 O O . SER A 1 84 ? 7.560 1.353 -26.658 1.00 65.50 84 SER A O 1
ATOM 670 N N . LEU A 1 85 ? 8.159 1.627 -24.513 1.00 58.34 85 LEU A N 1
ATOM 671 C CA . LEU A 1 85 ? 9.549 2.021 -24.835 1.00 58.34 85 LEU A CA 1
ATOM 672 C C . LEU A 1 85 ? 10.673 1.347 -24.030 1.00 58.34 85 LEU A C 1
ATOM 674 O O . LEU A 1 85 ? 11.749 1.927 -23.892 1.00 58.34 85 LEU A O 1
ATOM 678 N N . ILE A 1 86 ? 10.488 0.133 -23.505 1.00 70.44 86 ILE A N 1
ATOM 679 C CA . ILE A 1 86 ? 11.454 -0.395 -22.536 1.00 70.44 86 ILE A CA 1
ATOM 680 C C . ILE A 1 86 ? 11.901 -1.832 -22.825 1.00 70.44 86 ILE A C 1
ATOM 682 O O . ILE A 1 86 ? 11.085 -2.739 -22.985 1.00 70.44 86 ILE A O 1
ATOM 686 N N . THR A 1 87 ? 13.219 -2.063 -22.843 1.00 86.69 87 THR A N 1
ATOM 687 C CA . THR A 1 87 ? 13.769 -3.423 -22.744 1.00 86.69 87 THR A CA 1
ATOM 688 C C . THR A 1 87 ? 13.439 -4.015 -21.369 1.00 86.69 87 THR A C 1
ATOM 690 O O . THR A 1 87 ? 13.238 -3.291 -20.400 1.00 86.69 87 THR A O 1
ATOM 693 N N . TRP A 1 88 ? 13.450 -5.339 -21.206 1.00 84.25 88 TRP A N 1
ATOM 694 C CA . TRP A 1 88 ? 13.207 -5.939 -19.883 1.00 84.25 88 TRP A CA 1
ATOM 695 C C . TRP A 1 88 ? 14.137 -5.394 -18.776 1.00 84.25 88 TRP A C 1
ATOM 697 O O . TRP A 1 88 ? 13.728 -5.214 -17.629 1.00 84.25 88 TRP A O 1
ATOM 707 N N . LYS A 1 89 ? 15.388 -5.074 -19.128 1.00 87.81 89 LYS A N 1
ATOM 708 C CA . LYS A 1 89 ? 16.372 -4.500 -18.202 1.00 87.81 89 LYS A CA 1
ATOM 709 C C . LYS A 1 89 ? 15.962 -3.110 -17.722 1.00 87.81 89 LYS A C 1
ATOM 711 O O . LYS A 1 89 ? 16.025 -2.827 -16.527 1.00 87.81 89 LYS A O 1
ATOM 716 N N . ASP A 1 90 ? 15.543 -2.262 -18.646 1.00 86.12 90 ASP A N 1
ATOM 717 C CA . ASP A 1 90 ? 15.142 -0.898 -18.336 1.00 86.12 90 ASP A CA 1
ATOM 718 C C . ASP A 1 90 ? 13.829 -0.895 -17.518 1.00 86.12 90 ASP A C 1
ATOM 720 O O . ASP A 1 90 ? 13.680 -0.083 -16.606 1.00 86.12 90 ASP A O 1
ATOM 724 N N . PHE A 1 91 ? 12.932 -1.874 -17.735 1.00 85.44 91 PHE A N 1
ATOM 725 C CA . PHE A 1 91 ? 11.722 -2.068 -16.924 1.00 85.44 91 PHE A CA 1
ATOM 726 C C . PHE A 1 91 ? 12.095 -2.362 -15.468 1.00 85.44 91 PHE A C 1
ATOM 728 O O . PHE A 1 91 ? 11.602 -1.708 -14.550 1.00 85.44 91 PHE A O 1
ATOM 735 N N . ILE A 1 92 ? 13.014 -3.309 -15.248 1.00 87.06 92 ILE A N 1
ATOM 736 C CA . ILE A 1 92 ? 13.485 -3.654 -13.900 1.00 87.06 92 ILE A CA 1
ATOM 737 C C . ILE A 1 92 ? 14.115 -2.437 -13.218 1.00 87.06 92 ILE A C 1
ATOM 739 O O . ILE A 1 92 ? 13.809 -2.163 -12.056 1.00 87.06 92 ILE A O 1
ATOM 743 N N . ASN A 1 93 ? 14.994 -1.716 -13.918 1.00 89.06 93 ASN A N 1
ATOM 744 C CA . ASN A 1 93 ? 15.682 -0.556 -13.354 1.00 89.06 93 ASN A CA 1
ATOM 745 C C . ASN A 1 93 ? 14.689 0.542 -12.970 1.00 89.06 93 ASN A C 1
ATOM 747 O O . ASN A 1 93 ? 14.714 1.016 -11.834 1.00 89.06 93 ASN A O 1
ATOM 751 N N . ARG A 1 94 ? 13.752 0.873 -13.864 1.00 88.00 94 ARG A N 1
ATOM 752 C CA . ARG A 1 94 ? 12.756 1.909 -13.588 1.00 88.00 94 ARG A CA 1
ATOM 753 C C . ARG A 1 94 ? 11.813 1.514 -12.456 1.00 88.00 94 ARG A C 1
ATOM 755 O O . ARG A 1 94 ? 11.480 2.349 -11.619 1.00 88.00 94 ARG A O 1
ATOM 762 N N . ASN A 1 95 ? 11.414 0.242 -12.383 1.00 88.38 95 ASN A N 1
ATOM 763 C CA . ASN A 1 95 ? 10.593 -0.236 -11.273 1.00 88.38 95 ASN A CA 1
ATOM 764 C C . ASN A 1 95 ? 11.315 -0.096 -9.924 1.00 88.38 95 ASN A C 1
ATOM 766 O O . ASN A 1 95 ? 10.699 0.329 -8.948 1.00 88.38 95 ASN A O 1
ATOM 770 N N . LYS A 1 96 ? 12.620 -0.402 -9.878 1.00 90.00 96 LYS A N 1
ATOM 771 C CA . LYS A 1 96 ? 13.446 -0.232 -8.672 1.00 90.00 96 LYS A CA 1
ATOM 772 C C . LYS A 1 96 ? 13.532 1.228 -8.232 1.00 90.00 96 LYS A C 1
ATOM 774 O O . LYS A 1 96 ? 13.344 1.501 -7.050 1.00 90.00 96 LYS A O 1
ATOM 779 N N . GLU A 1 97 ? 13.772 2.150 -9.163 1.00 91.12 97 GLU A N 1
ATOM 780 C CA . GLU A 1 97 ? 1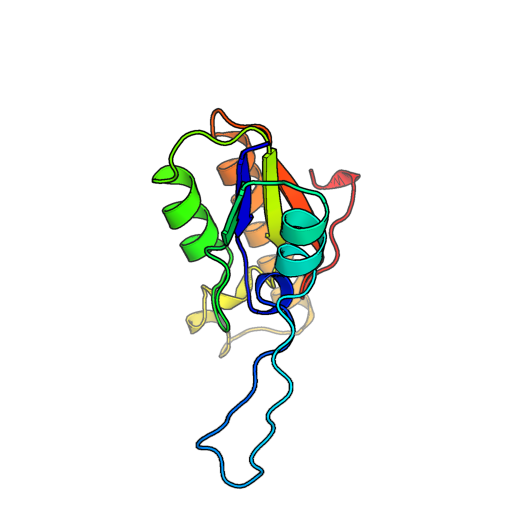3.801 3.593 -8.879 1.00 91.12 97 GLU A CA 1
ATOM 781 C C . GLU A 1 97 ? 12.473 4.072 -8.285 1.00 91.12 97 GLU A C 1
ATOM 783 O O . GLU A 1 97 ? 12.445 4.647 -7.199 1.00 91.12 97 GLU A O 1
ATOM 788 N N . LEU A 1 98 ? 11.360 3.760 -8.954 1.00 91.25 98 LEU A N 1
ATOM 789 C CA . LEU A 1 98 ? 10.025 4.161 -8.508 1.00 91.25 98 LEU A CA 1
ATOM 790 C C . LEU A 1 98 ? 9.649 3.537 -7.159 1.00 91.25 98 LEU A C 1
ATOM 792 O O . LEU A 1 98 ? 8.978 4.171 -6.347 1.00 91.25 98 LEU A O 1
ATOM 796 N N . LYS A 1 99 ? 10.088 2.301 -6.896 1.00 92.25 99 LYS A N 1
ATOM 797 C CA . LYS A 1 99 ? 9.905 1.657 -5.592 1.00 92.25 99 LYS A CA 1
ATOM 798 C C . LYS A 1 99 ? 10.676 2.387 -4.491 1.00 92.25 99 LYS A C 1
ATOM 800 O O . LYS A 1 99 ? 10.098 2.670 -3.446 1.00 92.25 99 LYS A O 1
ATOM 805 N N . ALA A 1 100 ? 11.936 2.743 -4.734 1.00 92.94 100 ALA A N 1
ATOM 806 C CA . ALA A 1 100 ? 12.730 3.511 -3.776 1.00 92.94 100 ALA A CA 1
ATOM 807 C C . ALA A 1 100 ? 12.112 4.895 -3.502 1.00 92.94 100 ALA A C 1
ATOM 809 O O . ALA A 1 100 ? 12.030 5.328 -2.352 1.00 92.94 100 ALA A O 1
ATOM 810 N N . GLU A 1 101 ? 11.613 5.573 -4.541 1.00 93.25 101 GLU A N 1
ATOM 811 C CA . GLU A 1 101 ? 10.869 6.829 -4.393 1.00 93.25 101 GLU A CA 1
ATOM 812 C C . GLU A 1 101 ? 9.601 6.650 -3.550 1.00 93.25 101 GLU A C 1
ATOM 814 O O . GLU A 1 101 ? 9.315 7.477 -2.681 1.00 93.25 101 GLU A O 1
ATOM 819 N N . PHE A 1 102 ? 8.850 5.570 -3.773 1.00 92.75 102 PHE A N 1
ATOM 820 C CA . PHE A 1 102 ? 7.653 5.266 -2.995 1.00 92.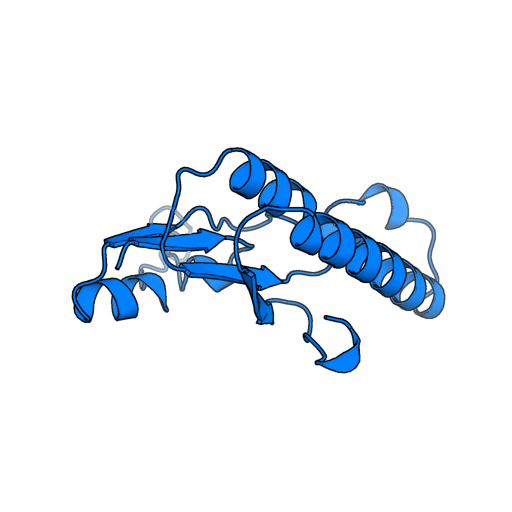75 102 PHE A CA 1
ATOM 821 C C . PHE A 1 102 ? 7.972 5.033 -1.514 1.00 92.75 102 PHE A C 1
ATOM 823 O O . PHE A 1 102 ? 7.332 5.644 -0.660 1.00 92.75 102 PHE A O 1
ATOM 830 N N . TYR A 1 103 ? 8.994 4.240 -1.190 1.00 93.88 103 TYR A N 1
ATOM 831 C CA . TYR A 1 103 ? 9.400 4.016 0.203 1.00 93.88 103 TYR A CA 1
ATOM 832 C C . TYR A 1 103 ? 9.888 5.293 0.884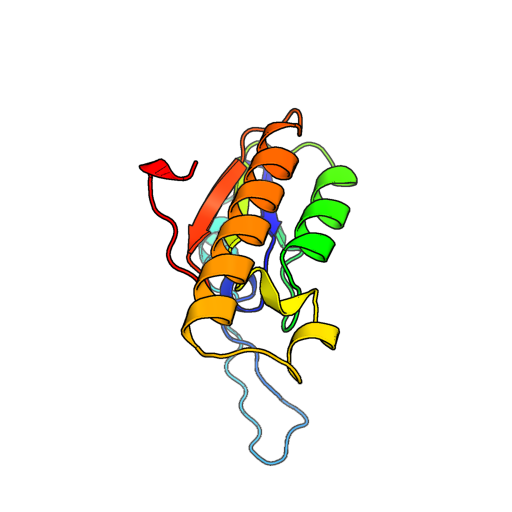 1.00 93.88 103 TYR A C 1
ATOM 834 O O . TYR A 1 103 ? 9.523 5.552 2.030 1.00 93.88 103 TYR A O 1
ATOM 842 N N . LYS A 1 104 ? 10.609 6.155 0.159 1.00 93.75 104 LYS A N 1
ATOM 843 C CA . LYS A 1 104 ? 10.983 7.484 0.658 1.00 93.75 104 LYS A CA 1
ATOM 844 C C . LYS A 1 104 ? 9.763 8.364 0.956 1.00 93.75 104 LYS A C 1
ATOM 846 O O . LYS A 1 104 ? 9.779 9.128 1.917 1.00 93.75 104 LYS A O 1
ATOM 851 N N . LYS A 1 105 ? 8.705 8.281 0.143 1.00 93.62 105 LYS A N 1
ATOM 852 C CA . LYS A 1 105 ? 7.441 8.979 0.428 1.00 93.62 105 LYS A CA 1
ATOM 853 C C . LYS A 1 105 ? 6.761 8.398 1.666 1.00 93.62 105 LYS A C 1
ATOM 855 O O . LYS A 1 105 ? 6.372 9.162 2.543 1.00 93.62 105 LYS A O 1
ATOM 860 N N . LEU A 1 106 ? 6.670 7.073 1.779 1.00 93.69 106 LEU A N 1
ATOM 861 C CA . LEU A 1 106 ? 6.076 6.427 2.953 1.00 93.69 106 LEU A CA 1
ATOM 862 C C . LEU A 1 106 ? 6.812 6.779 4.251 1.00 93.69 106 LEU A C 1
ATOM 864 O O . LEU A 1 106 ? 6.157 7.067 5.246 1.00 93.69 106 LEU A O 1
ATOM 868 N N . SER A 1 107 ? 8.146 6.821 4.242 1.00 92.69 107 SER A N 1
ATOM 869 C CA . SER A 1 107 ? 8.938 7.159 5.433 1.00 92.69 107 SER A CA 1
ATOM 870 C C . SER A 1 107 ? 8.828 8.626 5.860 1.00 92.69 107 SER A C 1
ATOM 872 O O . SER A 1 107 ? 9.208 8.964 6.979 1.00 92.69 107 SER A O 1
ATOM 874 N N . SER A 1 108 ? 8.300 9.496 4.993 1.00 94.19 108 SER A N 1
ATOM 875 C CA . SER A 1 108 ? 8.015 10.896 5.332 1.00 94.19 108 SER A CA 1
ATOM 876 C C . SER A 1 108 ? 6.704 11.086 6.097 1.00 94.19 108 SER A C 1
ATOM 878 O O . SER A 1 108 ? 6.472 12.158 6.656 1.00 94.19 108 SER A O 1
ATOM 880 N N . LEU A 1 109 ? 5.847 10.062 6.129 1.00 94.12 109 LEU A N 1
ATOM 881 C CA . LEU A 1 109 ? 4.593 10.103 6.865 1.00 94.12 109 LEU A CA 1
ATOM 882 C C . LEU A 1 109 ? 4.848 9.912 8.373 1.00 94.12 109 LEU A C 1
ATOM 884 O O . LEU A 1 109 ? 5.742 9.159 8.758 1.00 94.12 109 LEU A O 1
ATOM 888 N N . PRO A 1 110 ? 4.065 10.561 9.255 1.00 93.06 110 PRO A N 1
ATOM 889 C CA . PRO A 1 110 ? 4.304 10.530 10.700 1.00 93.06 110 PRO A CA 1
ATOM 890 C C . PRO A 1 110 ? 3.924 9.196 11.362 1.00 93.06 110 PRO A C 1
ATOM 892 O O . PRO A 1 110 ? 4.173 9.012 12.553 1.00 93.06 110 PRO A O 1
ATOM 895 N N . MET A 1 111 ? 3.306 8.270 10.624 1.00 93.38 111 MET A N 1
ATOM 896 C CA . MET A 1 111 ? 2.909 6.961 11.132 1.00 93.38 111 MET A CA 1
ATOM 897 C C . MET A 1 111 ? 3.922 5.863 10.812 1.00 93.38 111 MET A C 1
ATOM 899 O O . MET A 1 111 ? 4.606 5.872 9.791 1.00 93.38 111 MET A O 1
ATOM 903 N N . LYS A 1 112 ? 3.956 4.839 11.669 1.00 91.88 112 LYS A N 1
ATOM 904 C CA . LYS A 1 112 ? 4.699 3.609 11.402 1.00 91.88 112 LYS A CA 1
ATOM 905 C C . LYS A 1 112 ? 3.928 2.730 10.416 1.00 91.88 112 LYS A C 1
ATOM 907 O O . LYS A 1 112 ? 2.811 2.301 10.704 1.00 91.88 112 LYS A O 1
ATOM 912 N N . ILE A 1 113 ? 4.556 2.426 9.283 1.00 95.25 113 ILE A N 1
ATOM 913 C CA . ILE A 1 113 ? 3.956 1.648 8.195 1.00 95.25 113 ILE A CA 1
ATOM 914 C C . ILE A 1 113 ? 4.633 0.280 8.091 1.00 95.25 113 ILE A C 1
ATOM 916 O O . ILE A 1 113 ? 5.857 0.173 8.030 1.00 95.25 113 ILE A O 1
ATOM 920 N N . HIS A 1 114 ? 3.824 -0.775 8.057 1.00 95.12 114 HIS A N 1
ATOM 921 C CA . HIS A 1 114 ? 4.249 -2.148 7.824 1.00 95.12 114 HIS A CA 1
ATOM 922 C C . HIS A 1 114 ? 3.986 -2.515 6.365 1.00 95.12 114 HIS A C 1
ATOM 924 O O . HIS A 1 114 ? 2.837 -2.566 5.931 1.00 95.12 114 HIS A O 1
ATOM 930 N N . ILE A 1 115 ? 5.046 -2.784 5.607 1.00 94.25 115 ILE A N 1
ATOM 931 C CA . ILE A 1 115 ? 4.934 -3.117 4.184 1.00 94.25 115 ILE A CA 1
ATOM 932 C C . ILE A 1 115 ? 4.957 -4.636 4.005 1.00 94.25 115 ILE A C 1
ATOM 934 O O . ILE A 1 115 ? 5.868 -5.317 4.480 1.00 94.25 115 ILE A O 1
ATOM 938 N N . LEU A 1 116 ? 3.957 -5.159 3.300 1.00 93.00 116 LEU A N 1
ATOM 939 C CA . LEU A 1 116 ? 3.849 -6.551 2.873 1.00 93.00 116 LEU A CA 1
ATOM 940 C C . LEU A 1 116 ? 3.955 -6.622 1.349 1.00 93.00 116 LEU A C 1
ATOM 942 O O . LEU A 1 116 ? 3.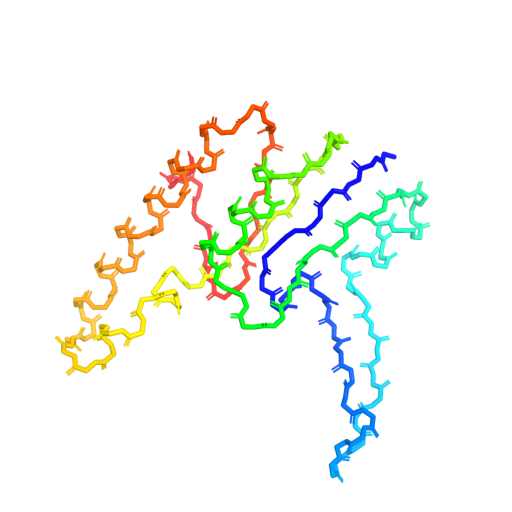485 -5.733 0.644 1.00 93.00 116 LEU A O 1
ATOM 946 N N . GLY A 1 117 ? 4.564 -7.684 0.825 1.00 90.12 117 GLY A N 1
ATOM 947 C CA . GLY A 1 117 ? 4.592 -7.910 -0.620 1.00 90.12 117 GLY A CA 1
ATOM 948 C C . GLY A 1 117 ? 3.219 -8.333 -1.138 1.00 90.12 117 GLY A C 1
ATOM 949 O O . GLY A 1 117 ? 2.663 -9.311 -0.645 1.00 90.12 117 GLY A O 1
ATOM 950 N N . GLY A 1 118 ? 2.690 -7.604 -2.121 1.00 85.94 118 GLY A N 1
ATOM 951 C CA . GLY A 1 118 ? 1.562 -8.025 -2.952 1.00 85.94 118 GLY A CA 1
ATOM 952 C C . GLY A 1 118 ? 2.080 -8.596 -4.271 1.00 85.94 118 GLY A C 1
ATOM 953 O O . GLY A 1 118 ? 2.516 -9.742 -4.339 1.00 85.94 118 GLY A O 1
ATOM 954 N N . LEU A 1 119 ? 2.092 -7.770 -5.323 1.00 86.44 119 LEU A N 1
ATOM 955 C CA . LEU A 1 119 ? 2.620 -8.150 -6.645 1.00 86.44 119 LEU A CA 1
ATOM 956 C C . LEU A 1 119 ? 4.132 -7.965 -6.810 1.00 86.44 119 LEU A C 1
ATOM 958 O O . LEU A 1 119 ? 4.694 -8.397 -7.815 1.00 86.44 119 LEU A O 1
ATOM 962 N N . GLU A 1 120 ? 4.793 -7.327 -5.848 1.00 86.62 120 GLU A N 1
ATOM 963 C CA . GLU A 1 120 ? 6.245 -7.192 -5.837 1.00 86.62 120 GLU A CA 1
ATOM 964 C C . GLU A 1 120 ? 6.817 -7.658 -4.496 1.00 86.62 120 GLU A C 1
ATOM 966 O O . GLU A 1 120 ? 6.236 -7.442 -3.430 1.00 86.62 120 GLU A O 1
ATOM 971 N N . LYS A 1 121 ? 7.982 -8.311 -4.554 1.00 87.75 121 LYS A N 1
ATOM 972 C CA . LYS A 1 121 ? 8.703 -8.740 -3.361 1.00 87.75 121 LYS A CA 1
ATOM 973 C C . LYS A 1 121 ? 9.302 -7.531 -2.644 1.00 87.75 121 LYS A C 1
ATOM 975 O O . LYS A 1 121 ? 9.983 -6.706 -3.249 1.00 87.75 121 LYS A O 1
ATOM 980 N N . VAL A 1 122 ? 9.090 -7.485 -1.336 1.00 87.88 122 VAL A N 1
ATOM 981 C CA . VAL A 1 122 ? 9.710 -6.503 -0.444 1.00 87.88 122 VAL A CA 1
ATOM 982 C C . VAL A 1 122 ? 10.998 -7.101 0.109 1.00 87.88 122 VAL A C 1
ATOM 984 O O . VAL A 1 122 ? 10.982 -8.208 0.659 1.00 87.88 122 VAL A O 1
ATOM 987 N N . HIS A 1 123 ? 12.109 -6.385 -0.036 1.00 87.31 123 HIS A N 1
ATOM 988 C CA . HIS A 1 123 ? 13.388 -6.769 0.549 1.00 87.31 123 HIS A CA 1
ATOM 989 C C . HIS A 1 123 ? 13.736 -5.849 1.722 1.00 87.31 123 HIS A C 1
ATOM 991 O O . HIS A 1 123 ? 13.481 -4.651 1.682 1.00 87.31 123 HIS A O 1
ATOM 997 N N . LYS A 1 124 ? 14.287 -6.416 2.803 1.00 83.56 124 LYS A N 1
ATOM 998 C CA . LYS A 1 124 ? 14.548 -5.672 4.049 1.00 83.56 124 LYS A CA 1
ATOM 999 C C . LYS A 1 124 ? 15.584 -4.559 3.888 1.00 83.56 124 LYS A C 1
ATOM 1001 O O . LYS A 1 124 ? 15.538 -3.600 4.638 1.00 83.56 124 LYS A O 1
ATOM 1006 N N . ASP A 1 125 ? 16.513 -4.714 2.956 1.00 86.50 125 ASP A N 1
ATOM 1007 C CA . ASP A 1 125 ? 17.556 -3.747 2.610 1.00 86.50 125 ASP A CA 1
ATOM 1008 C C . ASP A 1 125 ? 17.041 -2.559 1.781 1.00 86.50 125 ASP A C 1
ATOM 1010 O O . ASP A 1 125 ? 17.786 -1.610 1.555 1.00 86.50 125 ASP A O 1
ATOM 1014 N N . GLU A 1 126 ? 15.777 -2.593 1.346 1.00 81.50 126 GLU A N 1
ATOM 1015 C CA . GLU A 1 126 ? 15.136 -1.515 0.586 1.00 81.50 126 GLU A CA 1
ATOM 1016 C C . GLU A 1 126 ? 14.277 -0.583 1.464 1.00 81.50 126 GLU A C 1
ATOM 1018 O O . GLU A 1 126 ? 13.820 0.441 0.959 1.00 81.50 126 GLU A O 1
ATOM 1023 N N . LEU A 1 127 ? 14.023 -0.947 2.730 1.00 79.62 127 LEU A N 1
ATOM 1024 C CA . LEU A 1 127 ? 13.086 -0.278 3.648 1.00 79.62 127 LEU A CA 1
ATOM 1025 C C . LEU A 1 127 ? 13.755 0.745 4.571 1.00 79.62 127 LEU A C 1
ATOM 1027 O O . LEU A 1 127 ? 14.835 0.433 5.120 1.00 79.62 127 LEU A O 1
#

Foldseek 3Di:
DEEEEEEEPVQQPDCFPCVDPVRGHDHDRPPQVVCVVVVYHYHYPYYHLDALVVRLVCVLVDDDGPAYEYAHAQLCSVVVVCPPPDDPVRSVVVSLVSLLVSVVSVVPDPDDYHYDYDHDDDDPVSD

Secondary structure (DSSP, 8-state):
-EEEEEESGGGG-B--BTTSTT-B---B-THHHHHHHTT-EEEE---TT--HHHHHHHHHTPPP-SEEEEEE--GGGG-GGGGGS--HHHHHHHHHHHHHHHHHHHHTSSS-EEEEESSS---GGG-

Sequence (127 aa):
MRIYIGGDSWGQGEWGNPDGPDSYSVVHRGLEQFLIDDGHTVTNKSRSSKGNGKTYDLLAEADEHDVYIIFQTVSLRDNLEWQSLITWKDFINRNKELKAEFYKKLSSLPMKIHILGGLEKVHKDEL

Organism: NCBI:txid412755

Radius of gyration: 15.86 Å; chains: 1; bounding box: 40×29×43 Å